Protein AF-A0A2A5G7M2-F1 (afdb_monomer)

Secondary structure (DSSP, 8-state):
----HHHHHHHHHHHHHHHHHHHHHHHHHHHHHTTT--B-HHHHHHHHT--HHHHHHHHHHHHHTTSEEEEEEEEEETTEEEEEEEEEE-

Structure (mmCIF, N/CA/C/O backbone):
data_AF-A0A2A5G7M2-F1
#
_entry.id   AF-A0A2A5G7M2-F1
#
loop_
_atom_site.group_PDB
_atom_site.id
_atom_site.type_symbol
_atom_site.label_atom_id
_atom_site.label_alt_id
_atom_site.label_comp_id
_atom_site.label_asym_id
_atom_site.label_entity_id
_atom_site.label_seq_id
_atom_site.pdbx_PDB_ins_code
_atom_site.Cartn_x
_atom_site.Cartn_y
_atom_site.Cartn_z
_atom_site.occupancy
_atom_site.B_iso_or_equiv
_atom_site.auth_seq_id
_atom_site.auth_comp_id
_atom_site.auth_asym_id
_atom_site.auth_atom_id
_atom_site.pdbx_PDB_model_num
ATOM 1 N N . MET A 1 1 ? -21.115 -8.285 31.010 1.00 52.59 1 MET A N 1
ATOM 2 C CA . MET A 1 1 ? -19.824 -7.933 30.376 1.00 52.59 1 MET A CA 1
ATOM 3 C C . MET A 1 1 ? -19.913 -6.501 29.860 1.00 52.59 1 MET A C 1
ATOM 5 O O . MET A 1 1 ? -20.683 -6.256 28.944 1.00 52.59 1 MET A O 1
ATOM 9 N N . LYS A 1 2 ? -19.220 -5.536 30.478 1.00 54.91 2 LYS A N 1
ATOM 10 C CA . LYS A 1 2 ? -19.085 -4.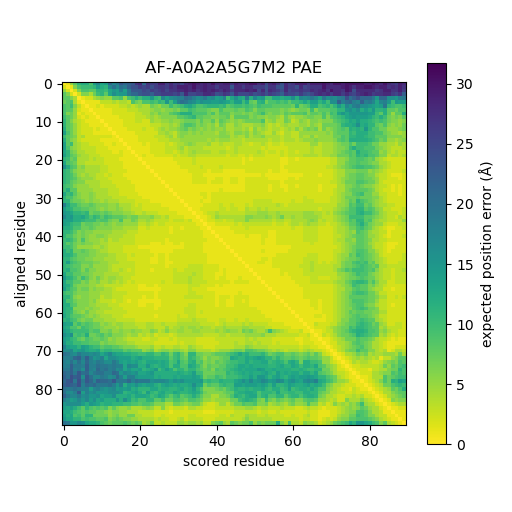171 29.940 1.00 54.91 2 LYS A CA 1
ATOM 11 C C . LYS A 1 2 ? -17.616 -3.988 29.574 1.00 54.91 2 LYS A C 1
ATOM 13 O O . LYS A 1 2 ? -16.791 -3.916 30.479 1.00 54.91 2 LYS A O 1
ATOM 18 N N . ASN A 1 3 ? -17.293 -3.944 28.281 1.00 58.00 3 ASN A N 1
ATOM 19 C CA . ASN A 1 3 ? -15.969 -3.495 27.847 1.00 58.00 3 ASN A CA 1
ATOM 20 C C . ASN A 1 3 ? -15.772 -2.088 28.404 1.00 58.00 3 ASN A C 1
ATOM 22 O O . ASN A 1 3 ? -16.629 -1.219 28.228 1.00 58.00 3 ASN A O 1
ATOM 26 N N . SER A 1 4 ? -14.693 -1.892 29.153 1.00 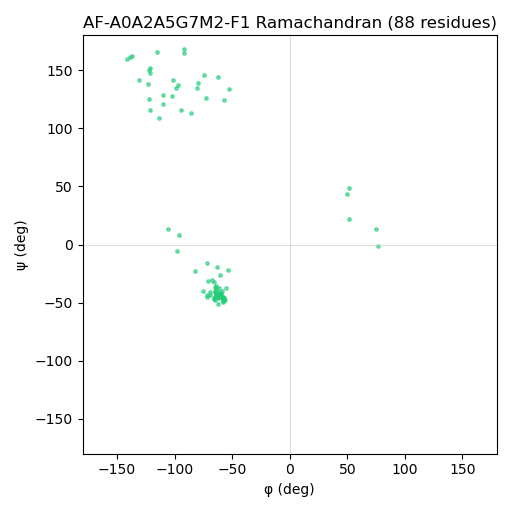69.50 4 SER A N 1
ATOM 27 C CA . SER A 1 4 ? -14.486 -0.650 29.885 1.00 69.50 4 SER A CA 1
ATOM 28 C C . SER A 1 4 ? -14.375 0.519 28.900 1.00 69.50 4 SER A C 1
ATOM 30 O O . SER A 1 4 ? -13.784 0.400 27.823 1.00 69.50 4 SER A O 1
ATOM 32 N N . THR A 1 5 ? -14.888 1.692 29.272 1.00 84.81 5 THR A N 1
ATOM 33 C CA . THR A 1 5 ? -14.818 2.921 28.459 1.00 84.81 5 THR A CA 1
ATOM 34 C C . THR A 1 5 ? -13.374 3.255 28.033 1.00 84.81 5 THR A C 1
ATOM 36 O O . THR A 1 5 ? -13.149 3.946 27.042 1.00 84.81 5 THR A O 1
ATOM 39 N N . ARG A 1 6 ? -12.366 2.742 28.758 1.00 83.56 6 ARG A N 1
ATOM 40 C CA . ARG A 1 6 ? -10.933 2.875 28.454 1.00 83.56 6 ARG A CA 1
ATOM 41 C C . ARG A 1 6 ? -10.474 1.980 27.297 1.00 83.56 6 ARG A C 1
ATOM 43 O O . ARG A 1 6 ? -9.678 2.441 26.482 1.00 83.56 6 ARG A O 1
ATOM 50 N N . GLU A 1 7 ? -10.954 0.744 27.204 1.00 85.50 7 GLU A N 1
ATOM 51 C CA . GLU A 1 7 ? -10.627 -0.173 26.100 1.00 85.50 7 GLU A CA 1
ATOM 52 C C . GLU A 1 7 ? -11.256 0.293 24.790 1.00 85.50 7 GLU A C 1
ATOM 54 O O . GLU A 1 7 ? -10.564 0.375 23.778 1.00 85.50 7 GLU A O 1
ATOM 59 N N . GLN A 1 8 ? -12.519 0.730 24.834 1.00 85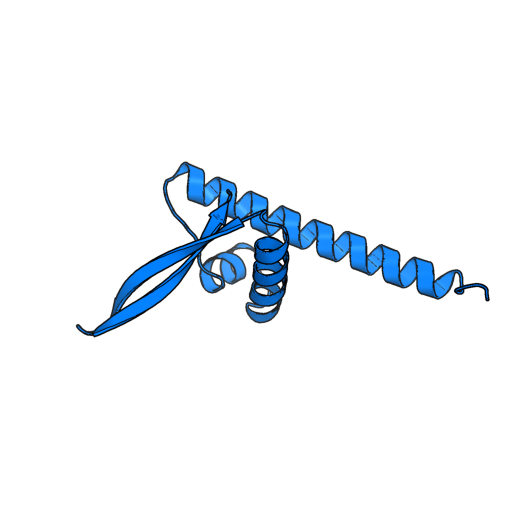.19 8 GLN A N 1
ATOM 60 C CA . GLN A 1 8 ? -13.191 1.313 23.667 1.00 85.19 8 GLN A CA 1
ATOM 61 C C . GLN A 1 8 ? -12.456 2.556 23.141 1.00 85.19 8 GLN A C 1
ATOM 63 O O . GLN A 1 8 ? -12.249 2.701 21.938 1.00 85.19 8 GLN A O 1
ATOM 68 N N . ARG A 1 9 ? -11.979 3.439 24.032 1.00 87.75 9 ARG A N 1
ATOM 69 C CA . ARG A 1 9 ? -11.180 4.615 23.639 1.00 87.75 9 ARG A CA 1
ATOM 70 C C . ARG A 1 9 ? -9.837 4.236 23.004 1.00 87.75 9 ARG A C 1
ATOM 72 O O . ARG A 1 9 ? -9.406 4.913 22.073 1.00 87.75 9 ARG A O 1
ATOM 79 N N . LYS A 1 10 ? -9.165 3.189 23.499 1.00 88.75 10 LYS A N 1
ATOM 80 C CA . LYS A 1 10 ? -7.898 2.701 22.922 1.00 88.75 10 LYS A CA 1
ATOM 81 C C . LYS A 1 10 ? -8.109 2.136 21.519 1.00 88.75 10 LYS A C 1
ATOM 83 O O . LYS A 1 10 ? -7.365 2.491 20.608 1.00 88.75 10 LYS A O 1
ATOM 88 N N . GLU A 1 11 ? -9.143 1.324 21.346 1.00 91.25 11 GLU A N 1
ATOM 89 C CA . GLU A 1 11 ? -9.487 0.733 20.055 1.00 91.25 11 GLU A CA 1
ATOM 90 C C . GLU A 1 11 ? -9.891 1.805 19.033 1.00 91.25 11 GLU A C 1
ATOM 92 O O . GLU A 1 11 ? -9.398 1.796 17.908 1.00 91.25 11 GLU A O 1
ATOM 97 N N . ASN A 1 12 ? -10.684 2.806 19.433 1.00 89.38 12 ASN A N 1
ATOM 98 C CA . ASN A 1 12 ? -11.046 3.911 18.539 1.00 89.38 12 ASN A CA 1
ATOM 99 C C . ASN A 1 12 ? -9.822 4.697 18.051 1.00 89.38 12 ASN A C 1
ATOM 101 O O . ASN A 1 12 ? -9.716 4.987 16.861 1.00 89.38 12 ASN A O 1
ATOM 105 N N . LYS A 1 13 ? -8.860 5.004 18.934 1.00 91.62 13 LYS A N 1
ATOM 106 C CA . LYS A 1 13 ? -7.608 5.668 18.525 1.00 91.62 13 LYS A CA 1
ATOM 107 C C . LYS A 1 13 ? -6.812 4.826 17.530 1.00 91.62 13 LYS A C 1
ATOM 109 O O . LYS A 1 13 ? -6.269 5.369 16.570 1.00 91.62 13 LYS A O 1
ATOM 114 N N . LYS A 1 14 ? -6.750 3.511 17.752 1.00 90.62 14 LYS A N 1
ATOM 115 C CA . LYS A 1 14 ? -6.085 2.575 16.842 1.00 90.62 14 LYS A CA 1
ATOM 116 C C . LYS A 1 14 ? -6.760 2.575 15.469 1.00 90.62 14 LYS A C 1
ATOM 118 O O . LYS A 1 14 ? -6.081 2.804 14.476 1.00 90.62 14 LYS A O 1
ATOM 123 N N . ARG A 1 15 ? -8.085 2.413 15.423 1.00 90.50 15 ARG A N 1
ATOM 124 C CA . ARG A 1 15 ? -8.867 2.408 14.175 1.00 90.50 15 ARG A CA 1
ATOM 125 C C . ARG A 1 15 ? -8.678 3.681 13.359 1.00 90.50 15 ARG A C 1
ATOM 127 O O . ARG A 1 15 ? -8.430 3.588 12.163 1.00 90.50 15 ARG A O 1
ATOM 134 N N . LEU A 1 16 ? -8.733 4.848 14.002 1.00 92.69 16 LEU A N 1
ATOM 135 C CA . LEU A 1 16 ? -8.519 6.131 13.326 1.00 92.69 16 LEU A CA 1
ATOM 136 C C . LEU A 1 16 ? -7.121 6.225 12.709 1.00 92.69 16 LEU A C 1
ATOM 138 O O . LEU A 1 16 ? -6.976 6.632 11.562 1.00 92.69 16 LEU A O 1
ATOM 142 N N . ARG A 1 17 ? -6.082 5.810 13.442 1.00 91.94 17 ARG A N 1
ATOM 143 C CA . ARG A 1 17 ? -4.714 5.785 12.909 1.00 91.94 17 ARG A CA 1
ATOM 144 C C . ARG A 1 17 ? -4.598 4.841 11.712 1.00 91.94 17 ARG A C 1
ATOM 146 O O . ARG A 1 17 ? -3.986 5.206 10.712 1.00 91.94 17 ARG A O 1
ATOM 153 N N . ASP A 1 18 ? -5.175 3.651 11.818 1.00 92.31 18 ASP A N 1
ATOM 154 C CA . ASP A 1 18 ? -5.103 2.627 10.779 1.00 92.31 18 ASP A CA 1
ATOM 155 C C . ASP A 1 18 ? -5.832 3.095 9.498 1.00 92.31 18 ASP A C 1
ATOM 157 O O . ASP A 1 18 ?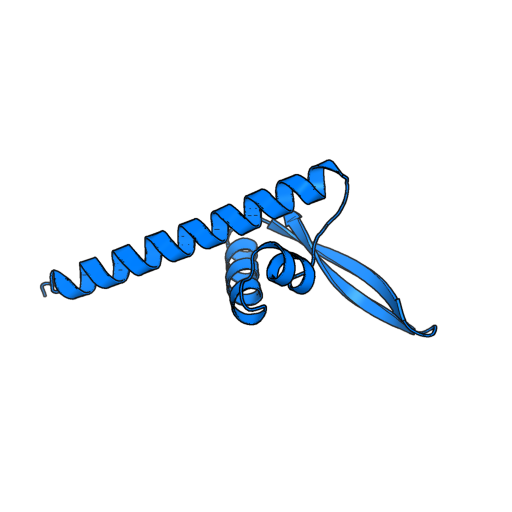 -5.296 2.956 8.398 1.00 92.31 18 ASP A O 1
ATOM 161 N N . GLN A 1 19 ? -6.985 3.761 9.632 1.00 92.19 19 GLN A N 1
ATOM 162 C CA . GLN A 1 19 ? -7.685 4.420 8.519 1.00 92.19 19 GLN A CA 1
ATOM 163 C C . GLN A 1 19 ? -6.846 5.532 7.875 1.00 92.19 19 GLN A C 1
ATOM 165 O O . GLN A 1 19 ? -6.730 5.579 6.651 1.00 92.19 19 GLN A O 1
ATOM 170 N N . THR A 1 20 ? -6.211 6.389 8.679 1.00 95.06 20 THR A N 1
ATOM 171 C CA . THR A 1 20 ? -5.341 7.461 8.171 1.00 95.06 20 THR A CA 1
ATOM 172 C C . THR A 1 20 ? -4.170 6.906 7.362 1.00 95.06 20 THR A C 1
ATOM 174 O O . THR A 1 20 ? -3.845 7.440 6.303 1.00 95.06 20 THR A O 1
ATOM 177 N N . ILE A 1 21 ? -3.531 5.825 7.822 1.00 95.25 21 ILE A N 1
ATOM 178 C CA . ILE A 1 21 ? -2.410 5.211 7.097 1.00 95.25 21 ILE A CA 1
ATOM 179 C C . ILE A 1 21 ? -2.885 4.630 5.762 1.00 95.25 21 ILE A C 1
ATOM 181 O O . ILE A 1 21 ? -2.269 4.916 4.735 1.00 95.25 21 ILE A O 1
ATOM 185 N N . LYS A 1 22 ? -3.996 3.878 5.750 1.00 95.06 22 LYS A N 1
ATOM 186 C CA . LYS A 1 22 ? -4.584 3.348 4.508 1.00 95.06 22 LYS A CA 1
ATOM 187 C C . LYS A 1 22 ? -4.912 4.462 3.514 1.00 95.06 22 LYS A C 1
ATOM 189 O O . LYS A 1 22 ? -4.528 4.360 2.353 1.00 95.06 22 LYS A O 1
ATOM 194 N N . GLY A 1 23 ? -5.537 5.548 3.978 1.00 96.06 23 GLY A N 1
ATOM 195 C CA . GLY A 1 23 ? -5.842 6.716 3.146 1.00 96.06 23 GLY A CA 1
ATOM 196 C C . GLY A 1 23 ? -4.590 7.304 2.492 1.00 96.06 23 GLY A C 1
ATOM 197 O O . GLY A 1 23 ? -4.540 7.454 1.276 1.00 96.06 23 GLY A O 1
ATOM 198 N N . ARG A 1 24 ? -3.521 7.511 3.273 1.00 97.44 24 ARG A N 1
ATOM 199 C CA . ARG A 1 24 ? -2.236 8.013 2.753 1.00 97.44 24 ARG A CA 1
ATOM 200 C C . ARG A 1 24 ? -1.600 7.078 1.718 1.00 97.44 24 ARG A C 1
ATOM 202 O O . ARG A 1 24 ? -1.005 7.560 0.755 1.00 97.44 24 ARG A O 1
ATOM 209 N N . ILE A 1 25 ? -1.711 5.760 1.904 1.00 96.44 25 ILE A N 1
ATOM 210 C CA . ILE A 1 25 ? -1.231 4.770 0.928 1.00 96.44 25 ILE A CA 1
ATOM 211 C C . ILE A 1 25 ? -2.035 4.880 -0.370 1.00 96.44 25 ILE A C 1
ATOM 213 O O . ILE A 1 25 ? -1.434 4.971 -1.438 1.00 96.44 25 ILE A O 1
ATOM 217 N N . ILE A 1 26 ? -3.368 4.926 -0.290 1.00 96.12 26 ILE A N 1
ATOM 218 C CA . ILE A 1 26 ? -4.239 5.089 -1.464 1.00 96.12 26 ILE A CA 1
ATOM 219 C C . ILE A 1 26 ? -3.899 6.381 -2.210 1.00 96.12 26 ILE A C 1
ATOM 221 O O . ILE A 1 26 ? -3.667 6.342 -3.415 1.00 96.12 26 ILE A O 1
ATOM 225 N N . ASP A 1 27 ? -3.796 7.512 -1.516 1.00 96.62 27 ASP A N 1
ATOM 226 C CA . ASP A 1 27 ? -3.492 8.801 -2.146 1.00 96.62 27 ASP A CA 1
ATOM 227 C C . ASP A 1 27 ? -2.154 8.780 -2.890 1.00 96.62 27 ASP A C 1
ATOM 229 O O . ASP A 1 27 ? -2.032 9.312 -3.996 1.00 96.62 27 ASP A O 1
ATOM 233 N N . PHE A 1 28 ? -1.142 8.135 -2.309 1.00 96.62 28 PHE A N 1
ATOM 234 C CA . PHE A 1 28 ? 0.144 7.948 -2.968 1.00 96.62 28 PHE A CA 1
ATOM 235 C C . PHE A 1 28 ? 0.028 7.060 -4.216 1.00 96.62 28 PHE A C 1
ATOM 237 O O . PHE A 1 28 ? 0.557 7.413 -5.271 1.00 96.62 28 PHE A O 1
ATOM 244 N N . LEU A 1 29 ? -0.690 5.938 -4.125 1.00 95.38 29 LEU A N 1
ATOM 245 C CA . LEU A 1 29 ? -0.883 5.032 -5.257 1.00 95.38 29 LEU A CA 1
ATOM 246 C C . LEU A 1 29 ? -1.682 5.682 -6.392 1.00 95.38 29 LEU A C 1
ATOM 248 O O . LEU A 1 29 ? -1.323 5.491 -7.550 1.00 95.38 29 LEU A O 1
ATOM 252 N N . ARG A 1 30 ? -2.680 6.525 -6.089 1.00 95.75 30 ARG A N 1
ATOM 253 C CA . ARG A 1 30 ? -3.407 7.309 -7.106 1.00 95.75 30 ARG A CA 1
ATOM 254 C C . ARG A 1 30 ? -2.471 8.222 -7.892 1.00 95.75 30 ARG A C 1
ATOM 256 O O . ARG A 1 30 ? -2.543 8.254 -9.116 1.00 95.75 30 ARG A O 1
ATOM 263 N N . LYS A 1 31 ? -1.558 8.917 -7.203 1.00 95.94 31 LYS A N 1
ATOM 264 C CA . LYS A 1 31 ? -0.555 9.791 -7.842 1.00 95.94 31 LYS A CA 1
ATOM 265 C C . LYS A 1 31 ? 0.417 9.017 -8.732 1.00 95.94 31 LYS A C 1
ATOM 267 O O . LYS A 1 31 ? 0.852 9.527 -9.759 1.00 95.94 31 LYS A O 1
ATOM 272 N N . LYS A 1 32 ? 0.776 7.793 -8.346 1.00 94.12 32 LYS A N 1
ATOM 273 C CA . LYS A 1 32 ? 1.622 6.922 -9.171 1.00 94.12 32 LYS A CA 1
ATOM 274 C C . LYS A 1 32 ? 0.876 6.393 -10.390 1.00 94.12 32 LYS A C 1
ATOM 276 O O . LYS A 1 32 ? 1.374 6.490 -11.506 1.00 94.12 32 LYS A O 1
ATOM 281 N N . GLN A 1 33 ? -0.368 5.972 -10.210 1.00 91.81 33 GLN A N 1
ATOM 282 C CA . GLN A 1 33 ? -1.195 5.489 -11.306 1.00 91.81 33 GLN A CA 1
ATOM 283 C C . GLN A 1 33 ? -1.541 6.585 -12.323 1.00 91.81 33 GLN A C 1
ATOM 285 O O . GLN A 1 33 ? -1.602 6.289 -13.513 1.00 91.81 33 GLN A O 1
ATOM 290 N N . SER A 1 34 ? -1.685 7.852 -11.907 1.00 93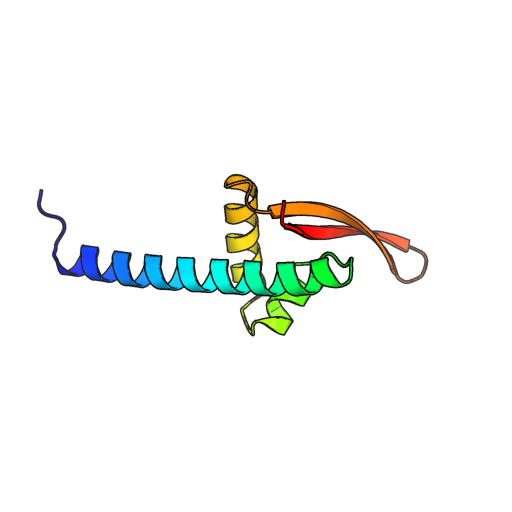.31 34 SER A N 1
ATOM 291 C CA . SER A 1 34 ? -1.896 8.967 -12.846 1.00 93.31 34 SER A CA 1
ATOM 292 C C . SER A 1 34 ? -0.721 9.203 -13.800 1.00 93.31 34 SER A C 1
ATOM 294 O O . SER A 1 34 ? -0.907 9.830 -14.836 1.00 93.31 34 SER A O 1
ATOM 296 N N . VAL A 1 35 ? 0.472 8.695 -13.471 1.00 92.56 35 VAL A N 1
ATOM 297 C CA . VAL A 1 35 ? 1.647 8.698 -14.360 1.00 92.56 35 VAL A CA 1
ATOM 298 C C . VAL A 1 35 ? 1.951 7.309 -14.939 1.00 92.56 35 VAL A C 1
ATOM 300 O O . VAL A 1 35 ? 3.019 7.092 -15.498 1.00 92.56 35 VAL A O 1
ATOM 303 N N . GLY A 1 36 ? 1.020 6.357 -14.815 1.00 88.25 36 GLY A N 1
ATOM 304 C CA . GLY A 1 36 ? 1.163 4.996 -15.341 1.00 88.25 36 GLY A CA 1
ATOM 305 C C . GLY A 1 36 ? 2.102 4.091 -14.537 1.00 88.25 36 GLY A C 1
ATOM 306 O O . GLY A 1 36 ? 2.465 3.017 -15.012 1.00 88.25 36 GLY A O 1
ATOM 307 N N . GLU A 1 37 ? 2.488 4.488 -13.324 1.00 88.75 37 GLU A N 1
ATOM 308 C CA . GLU A 1 37 ? 3.408 3.734 -12.474 1.00 88.75 37 GLU A CA 1
ATOM 309 C C . GLU A 1 37 ? 2.668 2.951 -11.380 1.00 88.75 37 GLU A C 1
ATOM 311 O O . GLU A 1 37 ? 1.727 3.439 -10.751 1.00 88.75 37 GLU A O 1
ATOM 316 N N . ALA A 1 38 ? 3.150 1.743 -11.093 1.00 91.00 38 ALA A N 1
ATOM 317 C CA . ALA A 1 38 ? 2.854 1.037 -9.849 1.00 91.00 38 ALA A CA 1
ATOM 318 C C . ALA A 1 38 ? 3.929 1.364 -8.798 1.00 91.00 38 ALA A C 1
ATOM 320 O O . ALA A 1 38 ? 5.005 1.862 -9.137 1.00 91.00 38 ALA A O 1
ATOM 321 N N . ALA A 1 39 ? 3.670 1.071 -7.522 1.00 92.31 39 ALA A N 1
ATOM 322 C CA . ALA A 1 39 ? 4.661 1.299 -6.471 1.00 92.31 39 ALA A CA 1
ATOM 323 C C . ALA A 1 39 ? 4.856 0.097 -5.553 1.00 92.31 39 ALA A C 1
ATOM 325 O O . ALA A 1 39 ? 3.905 -0.576 -5.168 1.00 92.31 39 ALA A O 1
ATOM 326 N N . ASN A 1 40 ? 6.097 -0.155 -5.153 1.00 92.88 40 ASN A N 1
ATOM 327 C CA . ASN A 1 40 ? 6.429 -1.190 -4.179 1.00 92.88 40 ASN A CA 1
ATOM 328 C C . ASN A 1 40 ? 6.456 -0.642 -2.737 1.00 92.88 40 ASN A C 1
ATOM 330 O O . ASN A 1 40 ? 6.473 0.567 -2.491 1.00 92.88 40 ASN A O 1
ATOM 334 N N . SER A 1 41 ? 6.515 -1.543 -1.750 1.00 91.88 41 SER A N 1
ATOM 335 C CA . SER A 1 41 ? 6.504 -1.171 -0.325 1.00 91.88 41 SER A CA 1
ATOM 336 C C . SER A 1 41 ? 7.670 -0.274 0.100 1.00 91.88 41 SER A C 1
ATOM 338 O O . SER A 1 41 ? 7.530 0.490 1.051 1.00 91.88 41 SER A O 1
ATOM 340 N N . ARG A 1 42 ? 8.813 -0.331 -0.598 1.00 92.69 42 ARG A N 1
ATOM 341 C CA . ARG A 1 42 ? 9.968 0.538 -0.330 1.00 92.69 42 ARG A CA 1
ATOM 342 C C . ARG A 1 42 ? 9.686 1.973 -0.774 1.00 92.69 42 ARG A C 1
ATOM 344 O O . ARG A 1 42 ? 9.955 2.892 -0.009 1.00 92.69 42 ARG A O 1
ATOM 351 N N . GLN A 1 43 ? 9.125 2.159 -1.968 1.00 94.00 43 GLN A N 1
ATOM 352 C CA . GLN A 1 43 ? 8.758 3.480 -2.489 1.00 94.00 43 GLN A CA 1
ATOM 353 C C . GLN A 1 43 ? 7.673 4.135 -1.629 1.00 94.00 43 GLN A C 1
ATOM 355 O O . GLN A 1 43 ? 7.805 5.299 -1.266 1.00 94.00 43 GLN A O 1
ATOM 360 N N . ILE A 1 44 ? 6.645 3.372 -1.243 1.00 95.44 44 ILE A N 1
ATOM 361 C CA . ILE A 1 44 ? 5.574 3.855 -0.358 1.00 95.44 44 ILE A CA 1
ATOM 362 C C . ILE A 1 44 ? 6.147 4.239 1.018 1.00 95.44 44 ILE A C 1
ATOM 364 O O . ILE A 1 44 ? 5.842 5.305 1.542 1.00 95.44 44 ILE A O 1
ATOM 368 N N . SER A 1 45 ? 7.008 3.389 1.590 1.00 96.25 45 SER A N 1
ATOM 369 C CA . SER A 1 45 ? 7.672 3.637 2.877 1.00 96.25 45 SER A CA 1
ATOM 370 C C . SER A 1 45 ? 8.480 4.933 2.870 1.00 96.25 45 SER A C 1
ATOM 372 O O . SER A 1 45 ? 8.299 5.758 3.762 1.00 96.25 45 SER A O 1
ATOM 374 N N . ALA A 1 46 ? 9.303 5.138 1.838 1.00 96.06 46 ALA A N 1
ATOM 375 C CA . ALA A 1 46 ? 10.103 6.348 1.686 1.00 96.06 46 ALA A CA 1
ATOM 376 C C . ALA A 1 46 ? 9.234 7.600 1.483 1.00 96.06 46 ALA A C 1
ATOM 378 O O . ALA A 1 46 ? 9.511 8.638 2.071 1.00 96.06 46 ALA A O 1
ATOM 379 N N . ALA A 1 47 ? 8.167 7.506 0.684 1.00 96.44 47 ALA A N 1
ATOM 380 C CA . ALA A 1 47 ? 7.304 8.648 0.387 1.00 96.44 47 ALA A CA 1
ATOM 381 C C . ALA A 1 47 ? 6.437 9.088 1.576 1.00 96.44 47 ALA A C 1
ATOM 383 O O . ALA A 1 47 ? 6.098 10.265 1.690 1.00 96.44 47 ALA A O 1
ATOM 384 N N . LEU A 1 48 ? 6.036 8.152 2.440 1.00 96.25 48 LEU A N 1
ATOM 385 C CA . LEU A 1 48 ? 5.144 8.434 3.567 1.00 96.25 48 LEU A CA 1
ATOM 386 C C . LEU A 1 48 ? 5.873 8.628 4.901 1.00 96.25 48 LEU A C 1
ATOM 388 O O . LEU A 1 48 ? 5.207 8.975 5.879 1.00 96.25 48 LEU A O 1
ATOM 392 N N . ASP A 1 49 ? 7.189 8.409 4.935 1.00 96.25 49 ASP A N 1
ATOM 393 C CA . ASP A 1 49 ? 7.999 8.342 6.156 1.00 96.25 49 ASP A CA 1
ATOM 394 C C . ASP A 1 49 ? 7.405 7.360 7.185 1.00 96.25 49 ASP A C 1
ATOM 396 O O . ASP A 1 49 ? 7.151 7.659 8.350 1.00 96.25 49 ASP A O 1
ATOM 400 N N . ILE A 1 50 ? 7.077 6.159 6.703 1.00 94.94 50 ILE A N 1
ATOM 401 C CA . ILE A 1 50 ? 6.520 5.070 7.510 1.00 94.94 50 ILE A CA 1
ATOM 402 C C . ILE A 1 50 ? 7.427 3.861 7.352 1.00 94.94 50 ILE A C 1
ATOM 404 O O . ILE A 1 50 ? 7.845 3.530 6.243 1.00 94.94 50 ILE A O 1
ATOM 408 N N . GLN A 1 51 ? 7.691 3.151 8.449 1.00 95.38 51 GLN A N 1
ATOM 409 C CA . GLN A 1 51 ? 8.482 1.922 8.421 1.00 95.38 51 GLN A CA 1
ATOM 410 C C . GLN A 1 51 ? 7.943 0.924 7.390 1.00 95.38 51 GLN A C 1
ATOM 412 O O . GLN A 1 51 ? 6.747 0.625 7.341 1.00 95.38 51 GLN A O 1
ATOM 417 N N . ARG A 1 52 ? 8.849 0.349 6.594 1.00 92.94 52 ARG A N 1
ATOM 418 C CA . ARG A 1 52 ? 8.500 -0.577 5.509 1.00 92.94 52 ARG A CA 1
ATOM 419 C C . ARG A 1 52 ? 7.670 -1.771 5.982 1.00 92.94 52 ARG A C 1
ATOM 421 O O . ARG A 1 52 ? 6.758 -2.179 5.272 1.00 92.94 52 ARG A O 1
ATOM 428 N N . PHE A 1 53 ? 7.949 -2.304 7.172 1.00 93.88 53 PHE A N 1
ATOM 429 C CA . PHE A 1 53 ? 7.170 -3.403 7.752 1.00 93.88 53 PHE A CA 1
ATOM 430 C C . PHE A 1 53 ? 5.701 -3.014 7.972 1.00 93.88 53 PHE A C 1
ATOM 432 O O . PHE A 1 53 ? 4.802 -3.753 7.583 1.00 93.88 53 PHE A O 1
ATOM 439 N N . THR A 1 54 ? 5.448 -1.814 8.498 1.00 93.62 54 THR A N 1
ATOM 440 C CA . THR A 1 54 ? 4.095 -1.268 8.660 1.00 93.62 54 THR A CA 1
ATOM 441 C C . THR A 1 54 ? 3.391 -1.129 7.314 1.00 93.62 54 THR A C 1
ATOM 443 O O . THR A 1 54 ? 2.247 -1.552 7.182 1.00 93.62 54 THR A O 1
ATOM 446 N N . ILE A 1 55 ? 4.076 -0.609 6.289 1.00 95.38 55 ILE A N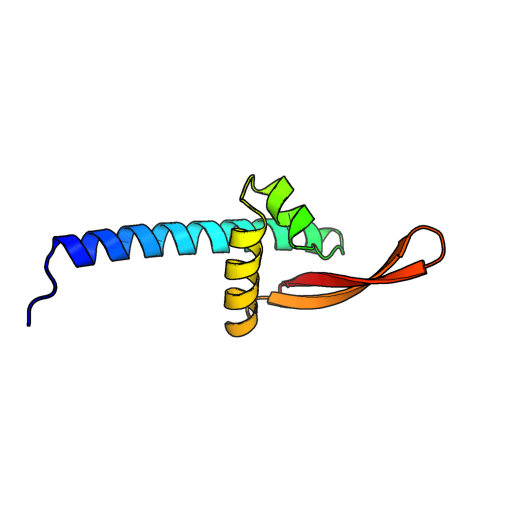 1
ATOM 447 C CA . ILE A 1 55 ? 3.516 -0.537 4.931 1.00 95.38 55 ILE A CA 1
ATOM 448 C C . ILE A 1 55 ? 3.133 -1.922 4.413 1.00 95.38 55 ILE A C 1
ATOM 450 O O . ILE A 1 55 ? 2.045 -2.075 3.873 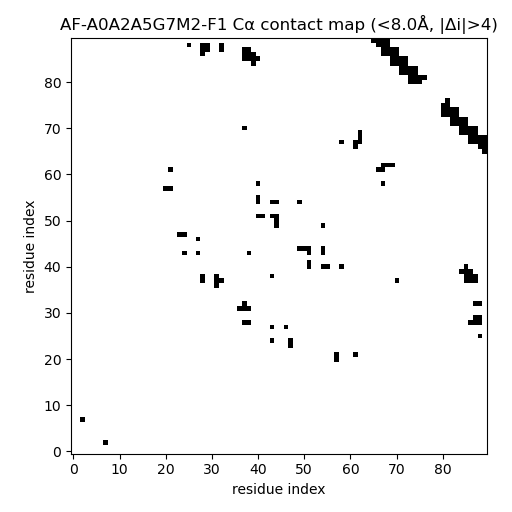1.00 95.38 55 ILE A O 1
ATOM 454 N N . ILE A 1 56 ? 3.992 -2.930 4.596 1.00 93.62 56 ILE A N 1
ATOM 455 C CA . ILE A 1 56 ? 3.701 -4.306 4.172 1.00 93.62 56 ILE A CA 1
ATOM 456 C C . ILE A 1 56 ? 2.426 -4.819 4.848 1.00 93.62 56 ILE A C 1
ATOM 458 O O . ILE A 1 56 ? 1.559 -5.339 4.157 1.00 93.62 56 ILE A O 1
ATOM 462 N N . LEU A 1 57 ? 2.267 -4.616 6.161 1.00 94.69 57 LEU A N 1
ATOM 463 C CA . LEU A 1 57 ? 1.054 -5.027 6.876 1.00 94.69 57 LEU A CA 1
ATOM 464 C C . LEU A 1 57 ? -0.213 -4.388 6.292 1.00 94.69 57 LEU A C 1
ATOM 466 O O . LEU A 1 57 ? -1.190 -5.090 6.039 1.00 94.69 57 LEU A O 1
ATOM 470 N N . PHE A 1 58 ? -0.195 -3.076 6.047 1.00 95.50 58 PHE A N 1
ATOM 471 C CA . PHE A 1 58 ? -1.353 -2.373 5.489 1.00 95.50 58 PHE A CA 1
ATOM 472 C C . PHE A 1 58 ? -1.631 -2.756 4.037 1.00 95.50 58 PHE A C 1
ATOM 474 O O . PHE A 1 58 ? -2.785 -2.970 3.684 1.00 95.50 58 PHE A O 1
ATOM 481 N N . VAL A 1 59 ? -0.596 -2.902 3.209 1.00 93.69 59 VAL A N 1
ATOM 482 C CA . VAL A 1 59 ? -0.736 -3.366 1.823 1.00 93.69 59 VAL A CA 1
ATOM 483 C C . VAL A 1 59 ? -1.365 -4.760 1.785 1.00 93.69 59 VAL A C 1
ATOM 485 O O . VAL A 1 59 ? -2.303 -4.972 1.026 1.00 93.69 59 VAL A O 1
ATOM 488 N N . THR A 1 60 ? -0.932 -5.689 2.642 1.00 93.25 60 THR A N 1
ATOM 489 C CA . THR A 1 60 ? -1.534 -7.029 2.734 1.00 93.25 60 THR A CA 1
ATOM 490 C C . THR A 1 60 ? -3.010 -6.974 3.138 1.00 93.25 60 THR A C 1
ATOM 492 O O . THR A 1 60 ? -3.826 -7.668 2.540 1.00 93.25 60 THR A O 1
ATOM 495 N N . GLN A 1 61 ? -3.378 -6.126 4.103 1.00 93.50 61 GLN A N 1
ATOM 496 C CA . GLN A 1 61 ? -4.787 -5.926 4.473 1.00 93.50 61 GLN A CA 1
ATOM 497 C C . GLN A 1 61 ? -5.606 -5.360 3.307 1.00 93.50 61 GLN A C 1
ATOM 499 O O . GLN A 1 61 ? -6.692 -5.845 3.016 1.00 93.50 61 GLN A O 1
ATOM 504 N N . MET A 1 62 ? -5.074 -4.360 2.606 1.00 93.75 62 MET A N 1
ATOM 505 C CA . MET A 1 62 ? -5.763 -3.725 1.482 1.00 93.75 62 MET A CA 1
ATOM 506 C C . MET A 1 62 ? -5.912 -4.660 0.274 1.00 93.75 62 MET A C 1
ATOM 508 O O . MET A 1 62 ? -6.895 -4.542 -0.451 1.00 93.75 62 MET A O 1
ATOM 512 N N . LEU A 1 63 ? -4.975 -5.596 0.075 1.00 92.00 63 LEU A N 1
ATOM 513 C CA . LEU A 1 63 ? -5.108 -6.680 -0.904 1.00 92.00 63 LEU A CA 1
ATOM 514 C C . LEU A 1 63 ? -6.267 -7.618 -0.541 1.00 92.00 63 LEU A C 1
ATOM 516 O O . LEU A 1 63 ? -7.022 -8.001 -1.420 1.00 92.00 63 LEU A O 1
ATOM 520 N N . SER A 1 64 ? -6.436 -7.961 0.742 1.00 89.44 64 SER A N 1
ATOM 521 C CA . SER A 1 64 ? -7.566 -8.797 1.190 1.00 89.44 64 SER A CA 1
ATOM 522 C C . SER A 1 64 ? -8.923 -8.084 1.166 1.00 89.44 64 SER A C 1
ATOM 524 O O . SER A 1 64 ? -9.958 -8.733 1.253 1.00 89.44 64 SER A O 1
ATOM 526 N N . GLU A 1 65 ? -8.910 -6.754 1.079 1.00 91.06 65 GLU A N 1
ATOM 527 C CA . GLU A 1 65 ? -10.093 -5.893 0.960 1.00 91.06 65 GLU A CA 1
ATOM 528 C C . GLU A 1 65 ? -10.389 -5.523 -0.506 1.00 91.06 65 GLU A C 1
ATOM 530 O O . GLU A 1 65 ? -11.188 -4.619 -0.746 1.00 91.06 65 GLU A O 1
ATOM 535 N N . ASP A 1 66 ? -9.692 -6.136 -1.474 1.00 89.56 66 ASP A N 1
ATOM 536 C CA . ASP A 1 66 ? -9.785 -5.856 -2.917 1.00 89.56 66 ASP A CA 1
ATOM 537 C C . ASP A 1 66 ? -9.626 -4.365 -3.288 1.00 89.56 66 ASP A C 1
ATOM 539 O O . ASP A 1 66 ? -10.038 -3.910 -4.352 1.00 89.56 66 ASP A O 1
ATOM 543 N N . SER A 1 67 ? -9.001 -3.570 -2.412 1.00 87.50 67 SER A N 1
ATOM 544 C CA . SER A 1 67 ? -8.827 -2.122 -2.604 1.00 87.50 67 SER A CA 1
ATOM 545 C C . SER A 1 67 ? -7.637 -1.788 -3.506 1.00 87.50 67 SER A C 1
ATOM 547 O O . SER A 1 67 ? -7.544 -0.695 -4.068 1.00 87.50 67 SER A O 1
ATOM 549 N N . ILE A 1 68 ? -6.685 -2.714 -3.601 1.00 93.19 68 ILE A N 1
ATOM 550 C CA . ILE A 1 68 ? -5.491 -2.635 -4.442 1.00 93.19 68 ILE A CA 1
ATOM 551 C C . ILE A 1 68 ? -5.214 -4.014 -5.035 1.00 93.19 68 ILE A C 1
ATOM 553 O O . ILE A 1 68 ? -5.628 -5.027 -4.480 1.00 93.19 68 ILE A O 1
ATOM 557 N N . VAL A 1 69 ? -4.449 -4.058 -6.120 1.00 93.00 69 VAL A N 1
ATOM 558 C CA . VAL A 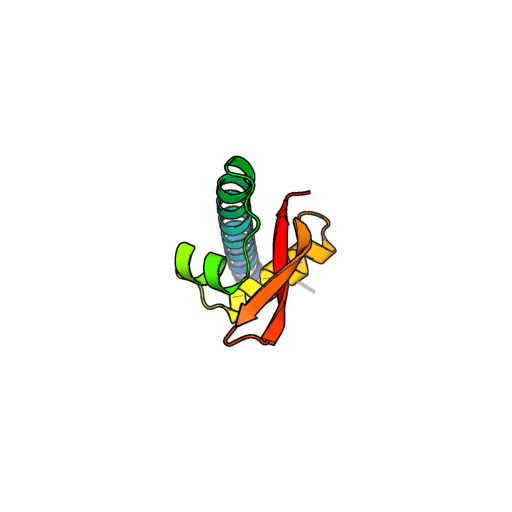1 69 ? -3.961 -5.300 -6.728 1.00 93.00 69 VAL A CA 1
ATOM 559 C C . VAL A 1 69 ? -2.448 -5.321 -6.785 1.00 93.00 69 VAL A C 1
ATOM 561 O O . VAL A 1 69 ? -1.780 -4.298 -6.966 1.00 93.00 69 VAL A O 1
ATOM 564 N N . MET A 1 70 ? -1.903 -6.526 -6.659 1.00 91.56 70 MET A N 1
ATOM 565 C CA . MET A 1 70 ? -0.486 -6.770 -6.846 1.00 91.56 70 MET A CA 1
ATOM 566 C C . MET A 1 70 ? -0.170 -6.884 -8.338 1.00 91.56 70 MET A C 1
ATOM 568 O O . MET A 1 70 ? -0.857 -7.561 -9.098 1.00 91.56 70 MET A O 1
ATOM 572 N N . THR A 1 71 ? 0.901 -6.223 -8.753 1.00 87.44 71 THR A N 1
ATOM 573 C CA . THR A 1 71 ? 1.449 -6.271 -10.107 1.00 87.44 71 THR A CA 1
ATOM 574 C C . THR A 1 71 ? 2.887 -6.750 -10.023 1.00 87.44 71 THR A C 1
ATOM 576 O O . THR A 1 71 ? 3.693 -6.220 -9.257 1.00 87.44 71 THR A O 1
ATOM 579 N N . GLY A 1 72 ? 3.202 -7.805 -10.767 1.00 82.44 72 GLY A N 1
ATOM 580 C CA . GLY A 1 72 ? 4.573 -8.276 -10.897 1.00 82.44 72 GLY A CA 1
ATOM 581 C C . GLY A 1 72 ? 5.326 -7.420 -11.905 1.00 82.44 72 GLY A C 1
ATOM 582 O O . GLY A 1 72 ? 4.794 -7.100 -12.967 1.00 82.44 72 GLY A O 1
ATOM 583 N N . TYR A 1 73 ? 6.573 -7.087 -11.599 1.00 78.38 73 TYR A N 1
ATOM 584 C CA . TYR A 1 73 ? 7.507 -6.543 -12.574 1.00 78.38 73 TYR A CA 1
ATOM 585 C C . TYR A 1 73 ? 8.893 -7.154 -12.368 1.00 78.38 73 TYR A C 1
ATOM 587 O O . TYR A 1 73 ? 9.186 -7.768 -11.342 1.00 78.38 73 TYR A O 1
ATOM 595 N N . LYS A 1 74 ? 9.734 -7.059 -13.392 1.00 78.00 74 LYS A N 1
ATOM 596 C CA . LYS A 1 74 ? 11.078 -7.632 -13.395 1.00 78.00 74 LYS A CA 1
ATOM 597 C C . LYS A 1 74 ? 12.079 -6.485 -13.333 1.00 78.00 74 LYS A C 1
ATOM 599 O O . LYS A 1 74 ? 12.071 -5.646 -14.228 1.00 78.00 74 LYS A O 1
ATOM 604 N N . GLU A 1 75 ? 12.928 -6.450 -12.308 1.00 71.69 75 GLU A N 1
ATOM 605 C CA . GLU A 1 75 ? 14.094 -5.556 -12.295 1.00 71.69 75 GLU A CA 1
ATOM 606 C C . GLU A 1 75 ? 15.324 -6.341 -12.743 1.00 71.69 75 GLU A C 1
ATOM 608 O O . GLU A 1 75 ? 15.528 -7.489 -12.340 1.00 71.69 75 GLU A O 1
ATOM 613 N N . ILE A 1 76 ? 16.147 -5.727 -13.592 1.00 77.44 76 ILE A N 1
ATOM 614 C CA . ILE A 1 76 ? 17.441 -6.288 -13.978 1.00 77.44 76 ILE A CA 1
ATOM 615 C C . ILE A 1 76 ? 18.491 -5.685 -13.051 1.00 77.44 76 ILE A C 1
ATOM 617 O O . ILE A 1 76 ? 18.738 -4.481 -13.081 1.00 77.44 76 ILE A O 1
ATOM 621 N N . HIS A 1 77 ? 19.123 -6.527 -12.241 1.00 74.44 77 HIS A N 1
ATOM 622 C CA . HIS A 1 77 ? 20.204 -6.134 -11.349 1.00 74.44 77 HIS A CA 1
ATOM 623 C C . HIS A 1 77 ? 21.458 -6.942 -11.684 1.00 74.44 77 HIS A C 1
ATOM 625 O O . HIS A 1 77 ? 21.463 -8.166 -11.556 1.00 74.44 77 HIS A O 1
ATOM 631 N N . ASN A 1 78 ? 22.519 -6.269 -12.146 1.00 84.88 78 ASN A N 1
ATOM 632 C CA . ASN A 1 78 ? 23.787 -6.892 -12.557 1.00 84.88 78 ASN A CA 1
ATOM 633 C C . ASN A 1 78 ? 23.601 -8.076 -13.532 1.00 84.88 78 ASN A C 1
ATOM 635 O O . ASN A 1 78 ? 24.190 -9.140 -13.354 1.00 84.88 78 ASN A O 1
ATOM 639 N N . GLY A 1 79 ? 22.717 -7.921 -14.525 1.00 86.25 79 GLY A N 1
ATOM 640 C CA . GLY A 1 79 ? 22.410 -8.964 -15.514 1.00 86.25 79 GLY A CA 1
ATOM 641 C C . GLY A 1 79 ? 21.501 -10.097 -15.017 1.00 86.25 79 GLY A C 1
ATOM 642 O O . GLY A 1 79 ? 21.142 -10.968 -15.805 1.00 86.25 79 GLY A O 1
ATOM 643 N N . LYS A 1 80 ? 21.080 -10.090 -13.744 1.00 80.38 80 LYS A N 1
ATOM 644 C CA . LYS A 1 80 ? 20.102 -11.042 -13.194 1.00 80.38 80 LYS A CA 1
ATOM 645 C C . LYS A 1 80 ? 18.711 -10.422 -13.154 1.00 80.38 80 LYS A C 1
ATOM 647 O O . LYS A 1 80 ? 18.541 -9.291 -12.709 1.00 80.38 80 LYS A O 1
ATOM 652 N N . VAL A 1 81 ? 17.715 -11.187 -13.591 1.00 80.19 81 VAL A N 1
ATOM 653 C CA . VAL A 1 81 ? 16.302 -10.799 -13.532 1.00 80.19 81 VAL A CA 1
ATOM 654 C C . VAL A 1 81 ? 15.747 -11.168 -12.160 1.00 80.19 81 VAL A C 1
ATOM 656 O O . VAL A 1 81 ? 15.634 -12.351 -11.840 1.00 80.19 81 VAL A O 1
ATOM 659 N N . LEU A 1 82 ? 15.395 -10.169 -11.356 1.00 75.31 82 LEU A N 1
ATOM 660 C CA . LEU A 1 82 ? 14.763 -10.364 -10.056 1.00 75.31 82 LEU A CA 1
ATOM 661 C C . LEU A 1 82 ? 13.255 -10.086 -10.169 1.00 75.31 82 LEU A C 1
ATOM 663 O O . LEU A 1 82 ? 12.863 -9.039 -10.696 1.00 75.31 82 LEU A O 1
ATOM 667 N N . PRO A 1 83 ? 12.383 -11.009 -9.721 1.00 73.19 83 PRO A N 1
ATOM 668 C CA . PRO A 1 83 ? 10.955 -10.743 -9.645 1.00 73.19 83 PRO A CA 1
ATOM 669 C C . PRO A 1 83 ? 10.673 -9.787 -8.483 1.00 73.19 83 PRO A C 1
ATOM 671 O O . PRO A 1 83 ? 11.040 -10.051 -7.337 1.00 73.19 83 PRO A O 1
ATOM 674 N N . HIS A 1 84 ? 9.990 -8.688 -8.781 1.00 80.94 84 HIS A N 1
ATOM 675 C CA . HIS A 1 84 ? 9.540 -7.713 -7.800 1.00 80.94 84 HIS A CA 1
ATOM 676 C C . HIS A 1 84 ? 8.025 -7.554 -7.854 1.00 80.94 84 HIS A C 1
ATOM 678 O O . HIS A 1 84 ? 7.380 -7.736 -8.888 1.00 80.94 84 HIS A O 1
ATOM 684 N N . TYR A 1 85 ? 7.460 -7.195 -6.706 1.00 84.81 85 TYR A N 1
ATOM 685 C CA . TYR A 1 85 ? 6.043 -6.909 -6.568 1.00 84.81 85 TYR A CA 1
ATOM 686 C C . TYR A 1 85 ? 5.848 -5.416 -6.334 1.00 84.81 85 TYR A C 1
ATOM 688 O O . TYR A 1 85 ? 6.466 -4.819 -5.448 1.00 84.81 85 TYR A O 1
ATOM 696 N N . ALA A 1 86 ? 4.967 -4.830 -7.131 1.00 88.31 86 ALA A N 1
ATOM 697 C CA . ALA A 1 86 ? 4.399 -3.513 -6.928 1.00 88.31 86 ALA A CA 1
ATOM 698 C C . ALA A 1 86 ? 2.896 -3.648 -6.679 1.00 88.31 86 ALA A C 1
ATOM 700 O O . ALA A 1 86 ? 2.296 -4.692 -6.932 1.00 88.31 86 ALA A O 1
ATOM 701 N N . VAL A 1 87 ? 2.272 -2.586 -6.194 1.00 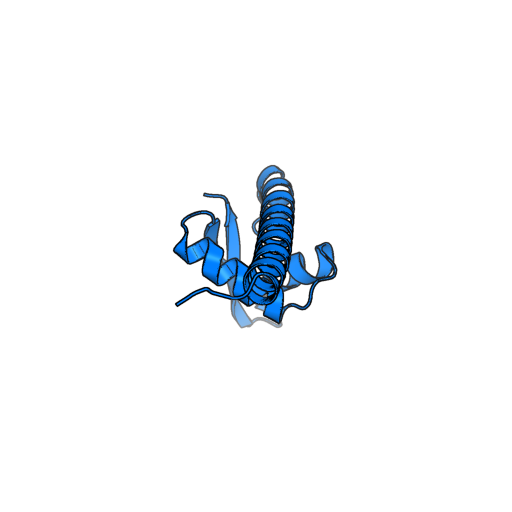91.94 87 VAL A N 1
ATOM 702 C CA . VAL A 1 87 ? 0.824 -2.493 -6.052 1.00 91.94 87 VAL A CA 1
ATOM 703 C C . VAL A 1 87 ? 0.294 -1.290 -6.818 1.00 91.94 87 VAL A C 1
ATOM 705 O O . VAL A 1 87 ? 0.989 -0.282 -6.977 1.00 91.94 87 VAL A O 1
ATOM 708 N N . LYS A 1 88 ? -0.943 -1.414 -7.294 1.00 90.88 88 LYS A N 1
ATOM 709 C CA . LYS A 1 88 ? -1.738 -0.334 -7.890 1.00 90.88 88 LYS A CA 1
ATOM 710 C C . LYS A 1 88 ? -3.167 -0.411 -7.358 1.00 90.88 88 LYS A C 1
ATOM 712 O O . LYS A 1 88 ? -3.558 -1.445 -6.819 1.00 90.88 88 LYS A O 1
ATOM 717 N N . ILE A 1 89 ? -3.931 0.664 -7.494 1.00 89.31 89 ILE A N 1
ATOM 718 C CA . ILE A 1 89 ? -5.351 0.647 -7.131 1.00 89.31 89 ILE A CA 1
ATOM 719 C C . ILE A 1 89 ? -6.125 -0.126 -8.203 1.00 89.31 89 ILE A C 1
ATOM 721 O O . ILE A 1 89 ? -5.720 -0.130 -9.371 1.00 89.31 89 ILE A O 1
ATOM 725 N N . VAL A 1 90 ? -7.171 -0.833 -7.767 1.00 84.06 90 VAL A N 1
ATOM 726 C CA . VAL A 1 90 ? -8.134 -1.503 -8.657 1.00 84.06 90 VAL A CA 1
ATOM 727 C C . VAL A 1 90 ? -8.933 -0.471 -9.435 1.00 84.06 90 VAL A C 1
ATOM 729 O O . VAL A 1 90 ? -9.435 0.482 -8.798 1.00 84.06 90 VAL A O 1
#

pLDDT: mean 88.85, std 8.86, range [52.59, 97.44]

Sequence (90 aa):
MKNSTREQRKENKKRLRDQTIKGRIIDFLRKKQSVGEAANSRQISAALDIQRFTIILFVTQMLSEDSIVMTGYKEIHNGKVLPHYAVKIV

Radius of gyration: 16.41 Å; Cα contacts (8 Å, |Δi|>4): 91; chains: 1; bounding box: 44×21×46 Å

Nearest PDB structures (foldseek):
  6cmv-assembly3_F  TM=6.884E-01  e=6.078E-02  Sulfolobus acidocaldarius
  6kf9-assembly1_G  TM=7.787E-01  e=2.152E-01  Thermococcus kodakarensis KOD1
  7clu-assembly1_B  TM=4.989E-01  e=1.106E-01  Serratia marcescens
  2r3s-assembly1_B  TM=5.353E-01  e=1.694E+00  Nostoc punctiforme PCC 73102
  2r3s-assembly1_A  TM=5.505E-01  e=2.363E+00  Nostoc punctiforme PCC 73102

Solvent-accessible surface area (backbone atoms only — not comparable to full-atom values): 5166 Å² total; per-residue (Å²): 138,78,83,48,75,66,57,56,52,52,51,50,56,50,51,54,52,54,51,52,52,51,50,55,52,50,57,53,36,52,61,33,45,77,72,76,37,67,46,31,50,64,58,51,15,67,76,67,77,42,60,46,69,60,41,46,54,52,51,54,51,35,45,76,64,65,57,30,42,82,42,81,47,74,48,76,56,97,89,40,81,42,86,41,67,24,36,35,68,108

Foldseek 3Di:
DDDDPVNVVVVVVVVVVLVVLLVLLQVVLVVQVVVPHFADLVRSCVVVVHDSVVSVVSVVVCVVVLQKDKDWDWDQDPNDTDIDITIHGD

Mean predicted aligned error: 6.09 Å